Protein AF-A0A0Q5C005-F1 (afdb_monomer_lite)

Radius of gyration: 14.41 Å; chains: 1; bounding box: 34×34×34 Å

Foldseek 3Di:
DQLLVFQKKKWFQLDADDDPPPAAHFKDWAAQPNCSNQVDDSDDDDAFDKDDWAWEDEPPDDTDTWIWHQHPVRTIMTGHDRQVVPVHRYLNRWMWMWGWDQADPVRGTYTYIYTHHDVVVVVQCVPAPHKDWDADPVGMIMITGD

Sequence (146 aa):
MQLAAAKELWVDASSVIGNRKNQPGTQLNTPKGTRVFFGIDAEKVPEKTTFEPIDIRIAGHDYVERTIRFNTNGMDVINLPIPWQYGVDTYKGALLVFTREMPDTAGRRRFTLTVTNASDIDDRIASATNSIELSMKGGRRYGLLF

Structure (mmCIF, N/CA/C/O backbone):
data_AF-A0A0Q5C005-F1
#
_entry.id   AF-A0A0Q5C005-F1
#
loop_
_atom_site.group_PDB
_atom_site.id
_atom_site.type_symbol
_atom_site.label_atom_id
_atom_site.label_alt_id
_atom_site.label_comp_id
_atom_site.label_asym_id
_atom_site.label_entity_id
_atom_site.label_seq_id
_atom_site.pdbx_PDB_ins_c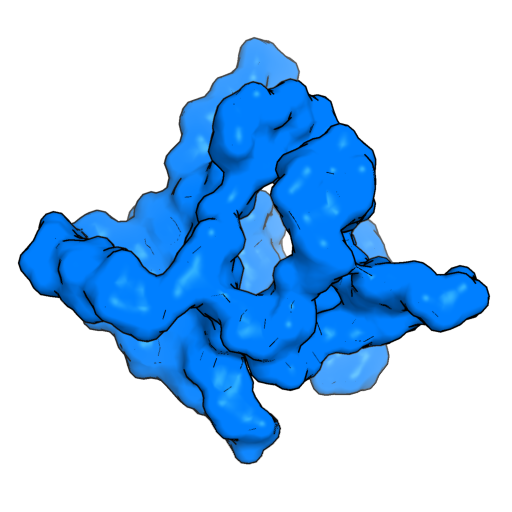ode
_atom_site.Cartn_x
_atom_site.Cartn_y
_atom_site.Cartn_z
_atom_site.occupancy
_atom_site.B_iso_or_equiv
_atom_site.auth_seq_id
_atom_site.auth_comp_id
_atom_site.auth_asym_id
_atom_site.auth_atom_id
_atom_site.pdbx_PDB_model_num
ATOM 1 N N . MET A 1 1 ? -13.542 13.175 1.731 1.00 56.31 1 MET A N 1
ATOM 2 C CA . MET A 1 1 ? -13.567 13.120 3.210 1.00 56.31 1 MET A CA 1
ATOM 3 C C . MET A 1 1 ? -13.741 11.709 3.808 1.00 56.31 1 MET A C 1
ATOM 5 O O . MET A 1 1 ? -13.856 11.617 5.014 1.00 56.31 1 MET A O 1
ATOM 9 N N . GLN A 1 2 ? -13.646 10.604 3.047 1.00 73.38 2 GLN A N 1
ATOM 10 C CA . GLN A 1 2 ? -13.603 9.233 3.614 1.00 73.38 2 GLN A CA 1
ATOM 11 C C . GLN A 1 2 ? -12.181 8.633 3.646 1.00 73.38 2 GLN A C 1
ATOM 13 O O . GLN A 1 2 ? -11.783 8.039 4.637 1.00 73.38 2 GLN A O 1
ATOM 18 N N . LEU A 1 3 ? -11.363 8.874 2.615 1.00 80.19 3 LEU A N 1
ATOM 19 C CA . LEU A 1 3 ? -9.991 8.343 2.502 1.00 80.19 3 LEU A CA 1
ATOM 20 C C . LEU A 1 3 ? -9.058 8.696 3.674 1.00 80.19 3 LEU A C 1
ATOM 22 O O . LEU A 1 3 ? -8.300 7.846 4.127 1.00 80.19 3 LEU A O 1
ATOM 26 N N . ALA A 1 4 ? -9.109 9.936 4.165 1.00 82.62 4 ALA A N 1
ATOM 27 C CA . ALA A 1 4 ? -8.246 10.388 5.260 1.00 82.62 4 ALA A CA 1
ATOM 28 C C . ALA A 1 4 ? -8.609 9.746 6.612 1.00 82.62 4 ALA A C 1
ATOM 30 O O . ALA A 1 4 ? -7.753 9.637 7.483 1.00 82.62 4 ALA A O 1
ATOM 31 N N . ALA A 1 5 ? -9.865 9.316 6.774 1.00 88.56 5 ALA A N 1
ATOM 32 C CA . ALA A 1 5 ? -10.377 8.723 8.007 1.00 88.56 5 ALA A CA 1
ATOM 33 C C . ALA A 1 5 ? -10.283 7.187 8.026 1.00 88.56 5 ALA A C 1
ATOM 35 O O . ALA A 1 5 ? -10.435 6.586 9.085 1.00 88.56 5 ALA A O 1
ATOM 36 N N . ALA A 1 6 ? -10.043 6.550 6.875 1.00 94.06 6 ALA A N 1
ATOM 37 C CA . ALA A 1 6 ? -9.909 5.102 6.793 1.00 94.06 6 ALA A CA 1
ATOM 38 C C . ALA A 1 6 ? -8.661 4.619 7.548 1.00 94.06 6 ALA A C 1
ATOM 40 O O . ALA A 1 6 ? -7.588 5.241 7.476 1.00 94.06 6 ALA A O 1
ATOM 41 N N . LYS A 1 7 ? -8.811 3.489 8.245 1.00 96.06 7 LYS A N 1
ATOM 42 C CA . LYS A 1 7 ? -7.718 2.789 8.931 1.00 96.06 7 LYS A CA 1
ATOM 43 C C . LYS A 1 7 ? -6.921 1.941 7.957 1.00 96.06 7 LYS A C 1
ATOM 45 O O . LYS A 1 7 ? -5.696 1.898 8.047 1.00 96.06 7 LYS A O 1
ATOM 50 N N . GLU A 1 8 ? -7.609 1.319 7.004 1.00 97.94 8 GLU A N 1
ATOM 51 C CA . GLU A 1 8 ? -6.978 0.482 5.992 1.00 97.94 8 GLU A CA 1
ATOM 52 C C . GLU A 1 8 ? -7.432 0.854 4.584 1.00 97.94 8 GLU A C 1
ATOM 54 O O . GLU A 1 8 ? -8.587 1.219 4.347 1.00 97.94 8 GLU A O 1
ATOM 59 N N . LEU A 1 9 ? -6.497 0.735 3.648 1.00 97.81 9 LEU A N 1
ATOM 60 C CA . LEU A 1 9 ? -6.727 0.782 2.213 1.00 97.81 9 LEU A CA 1
ATOM 61 C C . LEU A 1 9 ? -6.275 -0.557 1.641 1.00 97.81 9 LEU A C 1
ATOM 63 O O . LEU A 1 9 ? -5.088 -0.874 1.711 1.00 97.81 9 LEU A O 1
ATOM 67 N N . TRP A 1 10 ? -7.185 -1.305 1.027 1.00 97.56 10 TRP A N 1
ATOM 68 C CA . TRP A 1 10 ? -6.821 -2.497 0.269 1.00 97.56 10 TRP A CA 1
ATOM 69 C C . TRP A 1 10 ? -6.881 -2.226 -1.233 1.00 97.56 10 TRP A C 1
ATOM 71 O O . TRP A 1 10 ? -7.728 -1.467 -1.705 1.00 97.56 10 TRP A O 1
ATOM 81 N N . VAL A 1 11 ? -5.964 -2.815 -1.999 1.00 97.25 11 VAL A N 1
ATOM 82 C CA . VAL A 1 11 ? -5.871 -2.649 -3.455 1.00 97.25 11 VAL A CA 1
ATOM 83 C C . VAL A 1 11 ? -5.549 -3.987 -4.107 1.00 97.25 11 VAL A C 1
ATOM 85 O O . VAL A 1 11 ? -4.605 -4.668 -3.709 1.00 97.25 11 VAL A O 1
ATOM 88 N N . ASP A 1 12 ? -6.289 -4.332 -5.158 1.00 96.00 12 ASP A N 1
ATOM 89 C CA . ASP A 1 12 ? -5.954 -5.449 -6.037 1.00 96.00 12 ASP A CA 1
ATOM 90 C C . ASP A 1 12 ? -4.712 -5.128 -6.880 1.00 96.00 12 ASP A C 1
ATOM 92 O O . ASP A 1 12 ? -4.738 -4.276 -7.775 1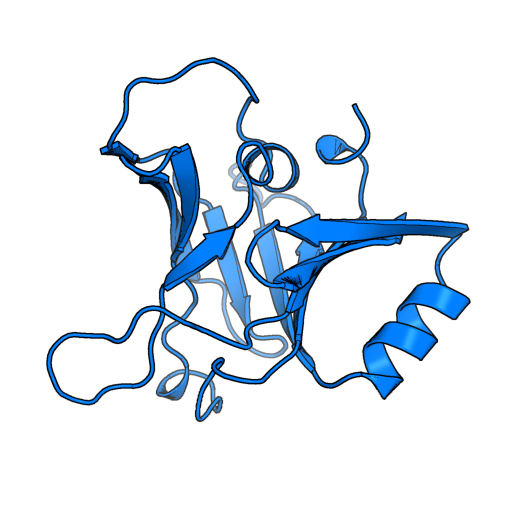.00 96.00 12 ASP A O 1
ATOM 96 N N . ALA A 1 13 ? -3.614 -5.838 -6.627 1.00 94.31 13 ALA A N 1
ATOM 97 C CA . ALA A 1 13 ? -2.354 -5.707 -7.344 1.00 94.31 13 ALA A CA 1
ATOM 98 C C . ALA A 1 13 ? -2.229 -6.678 -8.534 1.00 94.31 13 ALA A C 1
ATOM 100 O O . ALA A 1 13 ? -1.120 -7.041 -8.927 1.00 94.31 13 ALA A O 1
ATOM 101 N N . SER A 1 14 ? -3.338 -7.024 -9.198 1.00 89.56 14 SER A N 1
ATOM 102 C CA . SER A 1 14 ? -3.401 -7.747 -10.487 1.00 89.56 14 SER A CA 1
ATOM 103 C C . SER A 1 14 ? -2.383 -7.273 -11.539 1.00 89.56 14 SER A C 1
ATOM 105 O O . SER A 1 14 ? -1.893 -8.057 -12.356 1.00 89.56 14 SER A O 1
ATOM 107 N N . SER A 1 15 ? -1.980 -6.000 -11.478 1.00 87.50 15 SER A N 1
ATOM 108 C CA . SER A 1 15 ? -0.818 -5.466 -12.193 1.00 87.50 15 SER A CA 1
ATOM 109 C C . SER A 1 15 ? 0.088 -4.611 -11.301 1.00 87.50 15 SER A C 1
ATOM 111 O O . SER A 1 15 ? -0.356 -3.720 -10.581 1.00 87.50 15 SER A O 1
ATOM 113 N N . VAL A 1 16 ? 1.394 -4.817 -11.401 1.00 87.81 16 VAL A N 1
ATOM 114 C CA . VAL A 1 16 ? 2.401 -3.958 -10.767 1.00 87.81 16 VAL A CA 1
ATOM 115 C C . VAL A 1 16 ? 3.403 -3.585 -11.844 1.00 87.81 16 VAL A C 1
ATOM 117 O O . VAL A 1 16 ? 3.770 -4.429 -12.665 1.00 87.81 16 VAL A O 1
ATOM 120 N N . ILE A 1 17 ? 3.800 -2.314 -11.893 1.00 84.94 17 ILE A N 1
ATOM 121 C CA . ILE A 1 17 ? 4.737 -1.843 -12.913 1.00 84.94 17 ILE A CA 1
ATOM 122 C C . ILE A 1 17 ? 6.089 -2.497 -12.637 1.00 84.94 17 ILE A C 1
ATOM 124 O O . ILE A 1 17 ? 6.651 -2.353 -11.547 1.00 84.94 17 ILE A O 1
ATOM 128 N N . GLY A 1 18 ? 6.573 -3.244 -13.629 1.00 75.44 18 GLY A N 1
ATOM 129 C CA . GLY A 1 18 ? 7.830 -3.974 -13.562 1.00 75.44 18 GLY A CA 1
ATOM 130 C C . GLY A 1 18 ? 9.035 -3.048 -13.443 1.00 75.44 18 GLY A C 1
ATOM 131 O O . GLY A 1 18 ? 9.042 -1.927 -13.957 1.00 75.44 18 GLY A O 1
ATOM 132 N N . ASN A 1 19 ? 10.078 -3.548 -12.791 1.00 76.56 19 ASN A N 1
ATOM 133 C CA . ASN A 1 19 ? 11.369 -2.883 -12.758 1.00 76.56 19 ASN A CA 1
ATOM 134 C C . ASN A 1 19 ? 12.159 -3.180 -14.042 1.00 76.56 19 ASN A C 1
ATOM 136 O O . ASN A 1 19 ? 11.993 -4.224 -14.677 1.00 76.56 19 ASN A O 1
ATOM 140 N N . ARG A 1 20 ? 13.055 -2.266 -14.438 1.00 66.94 20 ARG A N 1
ATOM 141 C CA . ARG A 1 20 ? 14.025 -2.546 -15.510 1.00 66.94 20 ARG A CA 1
ATOM 142 C C . ARG A 1 20 ? 14.942 -3.666 -14.991 1.00 66.94 20 ARG A C 1
ATOM 144 O O . ARG A 1 20 ? 15.505 -3.474 -13.919 1.00 66.94 20 ARG A O 1
ATOM 151 N N . LYS A 1 21 ? 15.103 -4.774 -15.741 1.00 74.31 21 LYS A N 1
ATOM 152 C CA . LYS A 1 21 ? 15.923 -5.989 -15.445 1.00 74.31 21 LYS A CA 1
ATOM 153 C C . LYS A 1 21 ? 15.188 -7.244 -14.917 1.00 74.31 21 LYS A C 1
ATOM 155 O O . LYS A 1 21 ? 15.756 -7.968 -14.108 1.00 74.31 21 LYS A O 1
ATOM 160 N N . ASN A 1 22 ? 13.968 -7.552 -15.375 1.00 76.38 22 ASN A N 1
ATOM 161 C CA . ASN A 1 22 ? 13.243 -8.789 -14.996 1.00 76.38 22 ASN A CA 1
ATOM 162 C C . ASN A 1 22 ? 13.004 -8.974 -13.483 1.00 76.38 22 ASN A C 1
ATOM 164 O O . ASN A 1 22 ? 12.676 -10.064 -13.024 1.00 76.38 22 ASN A O 1
ATOM 168 N N . GLN A 1 23 ? 13.146 -7.908 -12.700 1.00 82.00 23 GLN A N 1
ATOM 169 C CA . GLN A 1 23 ? 12.876 -7.938 -11.271 1.00 82.00 23 GLN A CA 1
ATOM 170 C C . GLN A 1 23 ? 11.376 -7.750 -11.008 1.00 82.00 23 GLN A C 1
ATOM 172 O O . GLN A 1 23 ? 10.717 -7.020 -11.765 1.00 82.00 23 GLN A O 1
ATOM 177 N N . PRO A 1 24 ? 10.839 -8.343 -9.923 1.00 85.12 24 PRO A N 1
ATOM 178 C CA . PRO A 1 24 ? 9.484 -8.073 -9.462 1.00 85.12 24 PRO A CA 1
ATOM 179 C C . PRO A 1 24 ? 9.192 -6.571 -9.416 1.00 85.12 24 PRO A C 1
ATOM 181 O O . PRO A 1 24 ? 10.038 -5.766 -9.015 1.00 85.12 24 PRO A O 1
ATOM 184 N N . GLY A 1 25 ? 8.003 -6.190 -9.879 1.00 88.94 25 GLY A N 1
ATOM 185 C CA . GLY A 1 25 ? 7.584 -4.794 -9.924 1.00 88.94 25 GLY A CA 1
ATOM 186 C C . GLY A 1 25 ? 7.396 -4.201 -8.531 1.00 88.94 25 GLY A C 1
ATOM 187 O O . GLY A 1 25 ? 6.994 -4.897 -7.602 1.00 88.94 25 GLY A O 1
ATOM 188 N N . THR A 1 26 ? 7.650 -2.900 -8.398 1.00 93.56 26 THR A N 1
ATOM 189 C CA . THR A 1 26 ? 7.540 -2.170 -7.122 1.00 93.56 26 THR A CA 1
ATOM 190 C C . THR A 1 26 ? 6.652 -0.938 -7.213 1.00 93.56 26 THR A C 1
ATOM 192 O O . THR A 1 26 ? 6.563 -0.203 -6.241 1.00 93.56 26 THR A O 1
ATOM 195 N N . GLN A 1 27 ? 5.989 -0.667 -8.341 1.00 94.62 27 GLN A N 1
ATOM 196 C CA . GLN A 1 27 ? 5.117 0.509 -8.444 1.00 94.62 27 GLN A CA 1
ATOM 197 C C . GLN A 1 27 ? 3.663 0.107 -8.647 1.00 94.62 27 GLN A C 1
ATOM 199 O O . GLN A 1 27 ? 3.317 -0.578 -9.616 1.00 94.62 27 GLN A O 1
ATOM 204 N N . LEU A 1 28 ? 2.810 0.570 -7.738 1.00 95.62 28 LEU A N 1
ATOM 205 C CA . LEU A 1 28 ? 1.378 0.326 -7.752 1.00 95.62 28 LEU A CA 1
ATOM 206 C C . LEU A 1 28 ? 0.643 1.579 -8.220 1.00 95.62 28 LEU A C 1
ATOM 208 O O . LEU A 1 28 ? 0.632 2.603 -7.543 1.00 95.62 28 LEU A O 1
ATOM 212 N N . ASN A 1 29 ? 0.002 1.468 -9.378 1.00 94.12 29 ASN A N 1
ATOM 213 C CA . ASN A 1 29 ? -0.921 2.474 -9.885 1.00 94.12 29 ASN A CA 1
ATOM 214 C C . ASN A 1 29 ? -2.232 2.436 -9.085 1.00 94.12 29 ASN A C 1
ATOM 216 O O . ASN A 1 29 ? -2.898 1.402 -9.040 1.00 94.12 29 ASN A O 1
ATOM 220 N N . THR A 1 30 ? -2.640 3.558 -8.513 1.00 93.62 30 THR A N 1
ATOM 221 C CA . THR A 1 30 ? -3.904 3.721 -7.794 1.00 93.62 30 THR A CA 1
ATOM 222 C C . THR A 1 30 ? -4.730 4.871 -8.385 1.00 93.62 30 THR A C 1
ATOM 224 O O . THR A 1 30 ? -4.200 5.737 -9.091 1.00 93.62 30 THR A O 1
ATOM 227 N N . PRO A 1 31 ? -6.059 4.866 -8.188 1.00 91.19 31 PRO A N 1
ATOM 228 C CA . PRO A 1 31 ? -6.914 5.961 -8.628 1.00 91.19 31 PRO A CA 1
ATOM 229 C C . PRO A 1 31 ? -6.423 7.325 -8.138 1.00 91.19 31 PRO A C 1
ATOM 231 O O . PRO A 1 31 ? -5.819 7.452 -7.073 1.00 91.19 31 PRO A O 1
ATOM 234 N N . LYS A 1 32 ? -6.747 8.372 -8.899 1.00 90.00 32 LYS A N 1
ATOM 235 C CA . LYS A 1 32 ? -6.512 9.750 -8.467 1.00 90.00 32 LYS A CA 1
ATOM 236 C C . LYS A 1 32 ? -7.134 9.997 -7.093 1.00 90.00 32 LYS A C 1
ATOM 238 O O . LYS A 1 32 ? -8.326 9.763 -6.906 1.00 90.00 32 LYS A O 1
ATOM 243 N N . GLY A 1 33 ? -6.354 10.561 -6.180 1.00 89.44 33 GLY A N 1
ATOM 244 C CA . GLY A 1 33 ? -6.821 10.951 -4.855 1.00 89.44 33 GLY A CA 1
ATOM 245 C C . GLY A 1 33 ? -6.593 9.879 -3.795 1.00 89.44 33 GLY A C 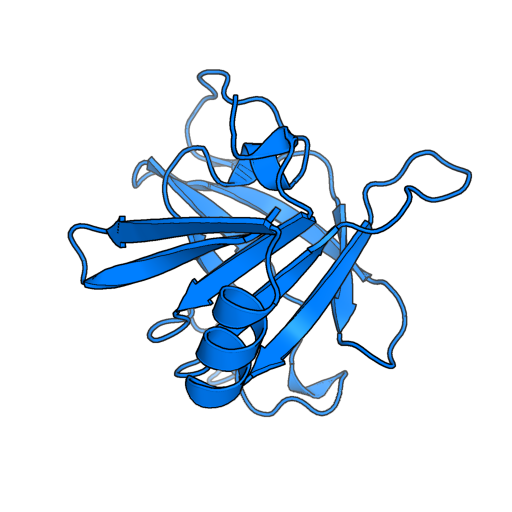1
ATOM 246 O O . GLY A 1 33 ? -6.725 10.192 -2.616 1.00 89.44 33 GLY A O 1
ATOM 247 N N . THR A 1 34 ? -6.168 8.663 -4.159 1.00 92.38 34 THR A N 1
ATOM 248 C CA . THR A 1 34 ? -5.752 7.647 -3.180 1.00 92.38 34 THR A CA 1
ATOM 249 C C . THR A 1 34 ? -4.628 8.164 -2.274 1.00 92.38 34 THR A C 1
ATOM 251 O O . THR A 1 34 ? -4.569 7.783 -1.107 1.00 92.38 34 THR A O 1
ATOM 254 N N . ARG A 1 35 ? -3.808 9.118 -2.741 1.00 93.88 35 ARG A N 1
ATOM 255 C CA . ARG A 1 35 ? -2.814 9.843 -1.923 1.00 93.88 35 ARG A CA 1
ATOM 256 C C . ARG A 1 35 ? -3.366 10.477 -0.632 1.00 93.88 35 ARG A C 1
ATOM 258 O O . ARG A 1 35 ? -2.625 10.593 0.338 1.00 93.88 35 ARG A O 1
ATOM 265 N N . VAL A 1 36 ? -4.666 10.785 -0.570 1.00 95.06 36 VAL A N 1
ATOM 266 C CA . VAL A 1 36 ? -5.336 11.298 0.642 1.00 95.06 36 VAL A CA 1
ATOM 267 C C . VAL A 1 36 ? -5.310 10.288 1.780 1.00 95.06 36 VAL A C 1
ATOM 269 O O . VAL A 1 36 ? -5.161 10.673 2.938 1.00 95.06 36 VAL A O 1
ATOM 272 N N . PHE A 1 37 ? -5.386 8.990 1.475 1.00 95.94 37 PHE A N 1
ATOM 273 C CA . PHE A 1 37 ? -5.162 7.964 2.490 1.00 95.94 37 PHE A CA 1
ATOM 274 C C . PHE A 1 37 ? -3.759 8.109 3.096 1.00 95.94 37 PHE A C 1
ATOM 276 O O . PHE A 1 37 ? -3.583 8.025 4.302 1.00 95.94 37 PHE A O 1
ATOM 283 N N . PHE A 1 38 ? -2.759 8.476 2.308 1.00 95.50 38 PHE A N 1
ATOM 284 C CA . PHE A 1 38 ? -1.394 8.672 2.791 1.00 95.50 38 PHE A CA 1
ATOM 285 C C . PHE A 1 38 ? -1.144 10.058 3.417 1.00 95.50 38 PHE A C 1
ATOM 287 O O . PHE A 1 38 ? 0.001 10.459 3.623 1.00 95.50 38 PHE A O 1
ATOM 294 N N . GLY A 1 39 ? -2.213 10.799 3.731 1.00 92.88 39 GLY A N 1
ATOM 295 C CA . GLY A 1 39 ? -2.146 12.133 4.332 1.00 92.88 39 GLY A CA 1
ATOM 296 C C . GLY A 1 39 ? -1.636 13.215 3.379 1.00 92.88 39 GLY A C 1
ATOM 297 O O . GLY A 1 39 ? -1.174 14.250 3.840 1.00 92.88 39 GLY A O 1
ATOM 298 N N . ILE A 1 40 ? -1.658 12.961 2.068 1.00 92.88 40 ILE A N 1
ATOM 299 C CA . ILE A 1 40 ? -1.291 13.933 1.033 1.00 92.88 40 ILE A CA 1
ATOM 300 C C . ILE A 1 40 ? -2.574 14.550 0.479 1.00 92.88 40 ILE A C 1
ATOM 302 O O . ILE A 1 40 ? -3.491 13.822 0.095 1.00 92.88 40 ILE A O 1
ATOM 306 N N . ASP A 1 41 ? -2.628 15.873 0.376 1.00 89.00 41 ASP A N 1
ATOM 307 C CA . ASP A 1 41 ? -3.849 16.560 -0.031 1.00 89.00 41 ASP A CA 1
ATOM 308 C C . ASP A 1 41 ? -4.343 16.190 -1.441 1.00 89.00 41 ASP A C 1
ATOM 310 O O . ASP A 1 41 ? -3.600 15.871 -2.379 1.00 89.00 41 ASP A O 1
ATOM 314 N N . ALA A 1 42 ? -5.668 16.253 -1.598 1.00 85.44 42 ALA A N 1
ATOM 315 C CA . ALA A 1 42 ? -6.359 16.007 -2.865 1.00 85.44 42 ALA A CA 1
ATOM 316 C C . ALA A 1 42 ? -6.205 17.153 -3.875 1.00 85.44 42 ALA A C 1
ATOM 318 O O . ALA A 1 42 ? -6.787 17.081 -4.963 1.00 85.44 42 ALA A O 1
ATOM 319 N N . GLU A 1 43 ? -5.445 18.194 -3.537 1.00 86.44 43 GLU A N 1
ATOM 320 C CA . GLU A 1 43 ? -5.268 19.367 -4.377 1.00 86.44 43 GLU A CA 1
ATOM 321 C C . GLU A 1 43 ? -4.814 19.005 -5.794 1.00 86.44 43 GLU A C 1
ATOM 323 O O . GLU A 1 43 ? -4.200 17.961 -6.078 1.00 86.44 43 GLU A O 1
ATOM 328 N N . LYS A 1 44 ? -5.184 19.885 -6.726 1.00 84.19 44 LYS A N 1
ATOM 329 C CA . LYS A 1 44 ? -4.782 19.755 -8.117 1.00 84.19 44 LYS A CA 1
ATOM 330 C C . LYS A 1 44 ? -3.304 20.117 -8.215 1.00 84.19 44 LYS A C 1
ATOM 332 O O . LYS A 1 44 ? -2.947 21.287 -8.232 1.00 84.19 44 LYS A O 1
ATOM 337 N N . VAL A 1 45 ? -2.472 19.094 -8.331 1.00 87.94 45 VAL A N 1
ATOM 338 C CA . VAL A 1 45 ? -1.039 19.242 -8.580 1.00 87.94 45 VAL A CA 1
ATOM 339 C C . VAL A 1 45 ? -0.710 19.086 -10.067 1.00 87.94 45 VAL A C 1
ATOM 341 O O . VAL A 1 45 ? -1.489 18.455 -10.798 1.00 87.94 45 VAL A O 1
ATOM 344 N N . PRO A 1 46 ? 0.424 19.639 -10.533 1.00 91.31 46 PRO A N 1
ATOM 345 C CA . PRO A 1 46 ? 0.974 19.316 -11.844 1.00 91.31 46 PRO A CA 1
ATOM 346 C C . PRO A 1 46 ? 1.183 17.807 -12.032 1.00 91.31 46 PRO A C 1
ATOM 348 O O . PRO A 1 46 ? 1.352 17.045 -11.081 1.00 91.31 46 PRO A O 1
ATOM 351 N N . GLU A 1 47 ? 1.187 17.352 -13.281 1.00 90.81 47 GLU A N 1
ATOM 352 C CA . GLU A 1 47 ? 1.613 15.987 -13.588 1.00 90.81 47 GLU A CA 1
ATOM 353 C C . GLU A 1 47 ? 3.103 15.794 -13.274 1.00 90.81 47 GLU A C 1
ATOM 355 O O . GLU A 1 47 ? 3.893 16.734 -13.351 1.00 90.81 47 GLU A O 1
ATOM 360 N N . LYS A 1 48 ? 3.499 14.551 -12.971 1.00 91.56 48 LYS A N 1
ATOM 361 C CA . LYS A 1 48 ? 4.867 14.166 -12.572 1.00 91.56 48 LYS A CA 1
ATOM 362 C C . LYS A 1 48 ? 5.324 14.772 -11.239 1.00 91.56 48 LYS A C 1
ATOM 364 O O . LYS A 1 48 ? 6.521 14.797 -10.962 1.00 91.56 48 LYS A O 1
ATOM 369 N N . THR A 1 49 ? 4.396 15.211 -10.393 1.00 94.50 49 THR A N 1
ATOM 370 C CA . THR A 1 49 ? 4.708 15.639 -9.027 1.00 94.50 49 THR A CA 1
ATOM 371 C C . THR A 1 49 ? 5.012 14.431 -8.146 1.00 94.50 49 THR A C 1
ATOM 373 O O . THR A 1 49 ? 4.182 13.535 -8.013 1.00 94.50 49 THR A O 1
ATOM 376 N N . THR A 1 50 ? 6.185 14.423 -7.516 1.00 96.12 50 THR A N 1
ATOM 377 C CA . THR A 1 50 ? 6.521 13.508 -6.414 1.00 96.12 50 THR A CA 1
ATOM 378 C C . THR A 1 50 ? 6.251 14.228 -5.099 1.00 96.12 50 THR A C 1
ATOM 380 O O . THR A 1 50 ? 6.661 15.375 -4.941 1.00 96.12 50 THR A O 1
ATOM 383 N N . PHE A 1 51 ? 5.541 13.574 -4.186 1.00 94.25 51 PHE A N 1
ATOM 384 C CA . PHE A 1 51 ? 5.196 14.134 -2.882 1.00 94.25 51 PHE A CA 1
ATOM 385 C C . PHE A 1 51 ? 6.271 13.833 -1.837 1.00 94.25 51 PHE A C 1
ATOM 387 O O . PHE A 1 51 ? 7.181 13.037 -2.086 1.00 94.25 51 PHE A O 1
ATOM 394 N N . GLU A 1 52 ? 6.130 14.448 -0.661 1.00 91.81 52 GLU A N 1
ATOM 395 C CA . GLU A 1 52 ? 6.941 14.100 0.503 1.00 91.81 52 GLU A CA 1
ATOM 396 C C . GLU A 1 52 ? 6.911 12.586 0.764 1.00 91.81 52 GLU A C 1
ATOM 398 O O . GLU A 1 52 ? 5.867 11.943 0.566 1.00 91.81 52 GLU A O 1
ATOM 403 N N . PRO A 1 53 ? 8.042 12.003 1.189 1.00 95.31 53 PRO A N 1
ATOM 404 C CA . PRO A 1 53 ? 8.097 10.583 1.458 1.00 95.31 53 PRO A CA 1
ATOM 405 C C . PRO A 1 53 ? 7.189 10.153 2.613 1.00 95.31 53 PRO A C 1
ATOM 407 O O . PRO A 1 53 ? 6.871 10.914 3.527 1.00 95.31 53 PRO A O 1
ATOM 410 N N . ILE A 1 54 ? 6.806 8.885 2.568 1.00 95.88 54 ILE A N 1
ATOM 411 C CA . ILE A 1 54 ? 6.111 8.169 3.632 1.00 95.88 54 ILE A CA 1
ATOM 412 C C . ILE A 1 54 ? 6.934 6.949 4.033 1.00 95.88 54 ILE A C 1
ATOM 414 O O . ILE A 1 54 ? 7.708 6.420 3.236 1.00 95.88 54 ILE A O 1
ATOM 418 N N . ASP A 1 55 ? 6.718 6.458 5.242 1.00 97.56 55 ASP A N 1
ATOM 419 C CA . ASP A 1 55 ? 7.357 5.241 5.721 1.00 97.56 55 ASP A CA 1
ATOM 420 C C . ASP A 1 55 ? 6.417 4.053 5.505 1.00 97.56 55 ASP A C 1
ATOM 422 O O . ASP A 1 55 ? 5.291 4.027 6.010 1.00 97.56 55 ASP A O 1
ATOM 426 N N . ILE A 1 56 ? 6.886 3.042 4.773 1.00 98.06 56 ILE A N 1
ATOM 427 C CA . ILE A 1 56 ? 6.165 1.781 4.577 1.00 98.06 56 ILE A CA 1
ATOM 428 C C . ILE A 1 56 ? 7.040 0.643 5.089 1.00 98.06 56 ILE A C 1
ATOM 430 O O . ILE A 1 56 ? 8.202 0.538 4.705 1.00 98.06 56 ILE A O 1
ATOM 434 N N . ARG A 1 57 ? 6.479 -0.246 5.907 1.00 97.31 57 ARG A N 1
ATOM 435 C CA . ARG A 1 57 ? 7.092 -1.544 6.225 1.00 97.31 57 ARG A CA 1
ATOM 436 C C . ARG A 1 57 ? 6.272 -2.677 5.636 1.00 97.31 57 ARG A C 1
ATOM 438 O O . ARG A 1 57 ? 5.057 -2.549 5.532 1.00 97.31 57 ARG A O 1
ATOM 445 N N . ILE A 1 58 ? 6.906 -3.798 5.315 1.00 96.75 58 ILE A N 1
ATOM 446 C CA . ILE A 1 58 ? 6.175 -5.070 5.241 1.00 96.75 58 ILE A CA 1
ATOM 447 C C . ILE A 1 58 ? 5.972 -5.559 6.678 1.00 96.75 58 ILE A C 1
ATOM 449 O O . ILE A 1 58 ? 6.859 -5.377 7.512 1.00 96.75 58 ILE A O 1
ATOM 453 N N . ALA A 1 59 ? 4.801 -6.119 6.991 1.00 90.44 59 ALA A N 1
ATOM 454 C CA . ALA A 1 59 ? 4.525 -6.665 8.320 1.00 90.44 59 ALA A CA 1
ATOM 455 C C . ALA A 1 59 ? 5.670 -7.590 8.787 1.00 90.44 59 ALA A C 1
ATOM 457 O O . ALA A 1 59 ? 6.082 -8.485 8.057 1.00 90.44 59 ALA A O 1
ATOM 458 N N . GLY A 1 60 ? 6.206 -7.341 9.987 1.00 89.19 60 GLY A N 1
ATOM 459 C CA . GLY A 1 60 ? 7.362 -8.071 10.529 1.00 89.19 60 GLY A CA 1
ATOM 460 C C . GLY A 1 60 ? 8.745 -7.501 10.173 1.00 89.19 60 GLY A C 1
ATOM 461 O O . GLY A 1 60 ? 9.742 -8.037 10.645 1.00 89.19 60 GLY A O 1
ATOM 462 N N . HIS A 1 61 ? 8.823 -6.413 9.401 1.00 95.62 61 HIS A N 1
ATOM 463 C CA . HIS A 1 61 ? 10.081 -5.775 8.994 1.00 95.62 61 HIS A CA 1
ATOM 464 C C . HIS A 1 61 ? 10.172 -4.299 9.411 1.00 95.62 61 HIS A C 1
ATOM 466 O O . HIS A 1 61 ? 9.191 -3.686 9.847 1.00 95.62 61 HIS A O 1
ATOM 472 N N . ASP A 1 62 ? 11.364 -3.725 9.243 1.00 96.00 62 ASP A N 1
ATOM 473 C CA . ASP A 1 62 ? 11.624 -2.306 9.475 1.00 96.00 62 ASP A CA 1
ATOM 474 C C . ASP A 1 62 ? 10.930 -1.407 8.444 1.00 96.00 62 ASP A C 1
ATOM 476 O O . ASP A 1 62 ? 10.665 -1.792 7.300 1.00 96.00 62 ASP A O 1
ATOM 480 N N . TYR A 1 63 ? 10.657 -0.169 8.859 1.00 96.75 63 TYR A N 1
ATOM 481 C CA . TYR A 1 63 ? 10.155 0.869 7.967 1.00 96.75 63 TYR A CA 1
ATOM 482 C C . TYR A 1 63 ? 11.211 1.281 6.953 1.00 96.75 63 TYR A C 1
ATOM 484 O O . TYR A 1 63 ? 12.379 1.479 7.288 1.00 96.75 63 TYR A O 1
ATOM 492 N N . VAL A 1 64 ? 10.763 1.492 5.720 1.00 96.81 64 VAL A N 1
ATOM 493 C CA . VAL A 1 64 ? 11.568 2.108 4.678 1.00 96.81 64 VAL A CA 1
ATOM 494 C C . VAL A 1 64 ? 10.843 3.259 4.019 1.00 96.81 64 VAL A C 1
ATOM 496 O O . VAL A 1 64 ? 9.644 3.201 3.741 1.00 96.81 64 VAL A O 1
ATOM 499 N N . GLU A 1 65 ? 11.618 4.293 3.721 1.00 96.88 65 GLU A N 1
ATOM 500 C CA . GLU A 1 65 ? 11.121 5.479 3.051 1.00 96.88 65 GLU A CA 1
ATOM 501 C C . GLU A 1 65 ? 10.682 5.138 1.623 1.00 96.88 65 GLU A C 1
ATOM 503 O O . GLU A 1 65 ? 11.418 4.525 0.840 1.00 96.88 65 GLU A O 1
ATOM 508 N N . ARG A 1 66 ? 9.465 5.530 1.268 1.00 97.00 66 ARG A N 1
ATOM 509 C CA . ARG A 1 66 ? 8.879 5.349 -0.053 1.00 97.00 66 ARG A CA 1
ATOM 510 C C . ARG A 1 66 ? 8.141 6.601 -0.484 1.00 97.00 66 ARG A C 1
ATOM 512 O O . ARG A 1 66 ? 7.709 7.412 0.322 1.00 97.00 66 ARG A O 1
ATOM 519 N N . THR A 1 67 ? 7.997 6.759 -1.791 1.00 96.44 67 THR A N 1
ATOM 520 C CA . THR A 1 67 ? 7.376 7.949 -2.371 1.00 96.44 67 THR A CA 1
ATOM 521 C C . THR A 1 67 ? 6.068 7.614 -3.059 1.00 96.44 67 THR A C 1
ATOM 523 O O . THR A 1 67 ? 5.884 6.531 -3.625 1.00 96.44 67 THR A O 1
ATOM 526 N N . ILE A 1 68 ? 5.173 8.595 -3.042 1.00 96.50 68 ILE A N 1
ATOM 527 C CA . ILE A 1 68 ? 3.978 8.626 -3.874 1.00 96.50 68 ILE A CA 1
ATOM 528 C C . ILE A 1 68 ? 4.184 9.723 -4.909 1.00 96.50 68 ILE A C 1
ATOM 530 O O . ILE A 1 68 ? 4.734 10.783 -4.604 1.00 96.50 68 ILE A O 1
ATOM 534 N N . ARG A 1 69 ? 3.752 9.480 -6.144 1.00 95.69 69 ARG A N 1
ATOM 535 C CA . ARG A 1 69 ? 3.779 10.491 -7.203 1.00 95.69 69 ARG A CA 1
ATOM 536 C C . ARG A 1 69 ? 2.469 10.539 -7.968 1.00 95.69 69 ARG A C 1
ATOM 538 O O . ARG A 1 69 ? 1.834 9.509 -8.167 1.00 95.69 69 ARG A O 1
ATOM 545 N N . PHE A 1 70 ? 2.110 11.718 -8.452 1.00 95.69 70 PHE A N 1
ATOM 546 C CA . PHE A 1 70 ? 1.028 11.902 -9.406 1.00 95.69 70 PHE A CA 1
ATOM 547 C C . PHE A 1 70 ? 1.581 11.798 -10.830 1.00 95.69 70 PHE A C 1
ATOM 549 O O . PHE A 1 70 ? 2.459 12.563 -11.230 1.00 95.69 70 PHE A O 1
ATOM 556 N N . ASN A 1 71 ? 1.115 10.818 -11.598 1.00 92.56 71 ASN A N 1
ATOM 557 C CA . ASN A 1 71 ? 1.653 10.506 -12.920 1.00 92.56 71 ASN A CA 1
ATOM 558 C C . ASN A 1 71 ? 0.853 11.177 -14.052 1.00 92.56 71 ASN A C 1
ATOM 560 O O . ASN A 1 71 ? -0.268 11.640 -13.853 1.00 92.56 71 ASN A O 1
ATOM 564 N N . THR A 1 72 ? 1.414 11.203 -15.264 1.00 90.75 72 THR A N 1
ATOM 565 C CA . THR A 1 72 ? 0.810 11.863 -16.441 1.00 90.75 72 THR A CA 1
ATOM 566 C C . THR A 1 72 ? -0.505 11.239 -16.903 1.00 90.75 72 THR A C 1
ATOM 568 O O . THR A 1 72 ? -1.295 11.865 -17.591 1.00 90.75 72 THR A O 1
ATOM 571 N N . ASN A 1 73 ? -0.776 9.990 -16.522 1.00 88.00 73 ASN A N 1
ATOM 572 C CA . ASN A 1 73 ? -2.050 9.325 -16.796 1.00 88.00 73 ASN A CA 1
ATOM 573 C C . ASN A 1 73 ? -3.141 9.670 -15.763 1.00 88.00 73 ASN A C 1
ATOM 575 O O . ASN A 1 73 ? -4.173 9.002 -15.713 1.00 88.00 73 ASN A O 1
ATOM 579 N N . GLY A 1 74 ? -2.902 10.669 -14.909 1.00 89.19 74 GLY A N 1
ATOM 580 C CA . GLY A 1 74 ? -3.839 11.106 -13.883 1.00 89.19 74 GLY A CA 1
ATOM 581 C C . GLY A 1 74 ? -3.987 10.136 -12.712 1.00 89.19 74 GLY A C 1
ATOM 582 O O . GLY A 1 74 ? -4.944 10.267 -11.955 1.00 89.19 74 GLY A O 1
ATOM 583 N N . MET A 1 75 ? -3.079 9.170 -12.556 1.00 92.62 75 MET A N 1
ATOM 584 C CA . MET A 1 75 ? -3.082 8.205 -11.454 1.00 92.62 75 MET A CA 1
ATOM 585 C C . MET A 1 75 ? -2.081 8.580 -10.365 1.00 92.62 75 MET A C 1
ATOM 587 O O . MET A 1 75 ? -1.033 9.166 -10.647 1.00 92.62 75 MET A O 1
ATOM 591 N N . ASP A 1 76 ? -2.385 8.185 -9.131 1.00 95.19 76 ASP A N 1
ATOM 592 C CA . ASP A 1 76 ? -1.383 8.138 -8.072 1.00 95.19 76 ASP A CA 1
ATOM 593 C C . ASP A 1 76 ? -0.543 6.867 -8.245 1.00 95.19 76 ASP A C 1
ATOM 595 O O . ASP A 1 76 ? -1.037 5.820 -8.663 1.00 95.19 76 ASP A O 1
ATOM 599 N N . VAL A 1 77 ? 0.754 6.955 -7.971 1.00 95.94 77 VAL A N 1
ATOM 600 C CA . VAL A 1 77 ? 1.671 5.819 -8.058 1.00 95.94 77 VAL A CA 1
ATOM 601 C C . VAL A 1 77 ? 2.421 5.698 -6.752 1.00 95.94 77 VAL A C 1
ATOM 603 O O . VAL A 1 77 ? 3.173 6.598 -6.383 1.00 95.94 77 VAL A O 1
ATOM 606 N N . ILE A 1 78 ? 2.221 4.571 -6.080 1.00 97.06 78 ILE A N 1
ATOM 607 C CA . ILE A 1 78 ? 2.862 4.239 -4.812 1.00 97.06 78 ILE A CA 1
ATOM 608 C C . ILE A 1 78 ? 4.087 3.385 -5.122 1.00 97.06 78 ILE A C 1
ATOM 610 O O . ILE A 1 78 ? 3.964 2.328 -5.747 1.00 97.06 78 ILE A O 1
ATOM 614 N N . ASN A 1 79 ? 5.268 3.826 -4.694 1.00 96.44 79 ASN A N 1
ATOM 615 C CA . ASN A 1 79 ? 6.452 2.975 -4.699 1.00 96.44 79 ASN A CA 1
ATOM 616 C C . ASN A 1 79 ? 6.413 2.061 -3.466 1.00 96.44 79 ASN A C 1
ATOM 618 O O . ASN A 1 79 ? 6.366 2.527 -2.336 1.00 96.44 79 ASN A O 1
ATOM 622 N N . LEU A 1 80 ? 6.418 0.754 -3.684 1.00 96.94 80 LEU A N 1
ATOM 623 C CA . LEU A 1 80 ? 6.364 -0.273 -2.651 1.00 96.94 80 LEU A CA 1
ATOM 624 C C . LEU A 1 80 ? 7.775 -0.607 -2.135 1.00 96.94 80 LEU A C 1
ATOM 626 O O . LEU A 1 80 ? 8.773 -0.339 -2.822 1.00 96.94 80 LEU A O 1
ATOM 630 N N . PRO A 1 81 ? 7.897 -1.208 -0.937 1.00 96.44 81 PRO A N 1
ATOM 631 C CA . PRO A 1 81 ? 9.114 -1.895 -0.515 1.00 96.44 81 PRO A CA 1
ATOM 632 C C . PRO A 1 81 ? 9.644 -2.850 -1.598 1.00 96.44 81 PRO A C 1
ATOM 634 O O . PRO A 1 81 ? 8.903 -3.300 -2.465 1.00 96.44 81 PRO A O 1
ATOM 637 N N . ILE A 1 82 ? 10.952 -3.112 -1.616 1.00 93.44 82 ILE A N 1
ATOM 638 C CA . ILE A 1 82 ? 11.525 -4.028 -2.612 1.00 93.44 82 ILE A CA 1
ATOM 639 C C . ILE A 1 82 ? 11.222 -5.455 -2.140 1.00 93.44 82 ILE A C 1
ATOM 641 O O . ILE A 1 82 ? 11.754 -5.844 -1.106 1.00 93.44 82 ILE A O 1
ATOM 645 N N . PRO A 1 83 ? 10.401 -6.242 -2.851 1.00 91.50 83 PRO A N 1
ATOM 646 C CA . PRO A 1 83 ? 9.745 -7.407 -2.260 1.00 91.50 83 PRO A CA 1
ATOM 647 C C . PRO A 1 83 ? 10.747 -8.464 -1.758 1.00 91.50 83 PRO A C 1
ATOM 649 O O . PRO A 1 83 ? 10.667 -8.879 -0.601 1.00 91.50 83 PRO A O 1
ATOM 652 N N . TRP A 1 84 ? 11.777 -8.795 -2.547 1.00 89.31 84 TRP A N 1
ATOM 653 C CA . TRP A 1 84 ? 12.772 -9.820 -2.188 1.00 89.31 84 TRP A CA 1
ATOM 654 C C . TRP A 1 84 ? 13.695 -9.436 -1.021 1.00 89.31 84 TRP A C 1
ATOM 656 O O . TRP A 1 84 ? 14.389 -10.294 -0.487 1.00 89.31 84 TRP A O 1
ATOM 666 N N . GLN A 1 85 ? 13.727 -8.165 -0.607 1.00 92.12 85 GLN A N 1
ATOM 667 C CA . GLN A 1 85 ? 14.458 -7.748 0.599 1.00 92.12 85 GLN A CA 1
ATOM 668 C C . GLN A 1 85 ? 13.692 -8.075 1.890 1.00 92.12 85 GLN A C 1
ATOM 670 O O 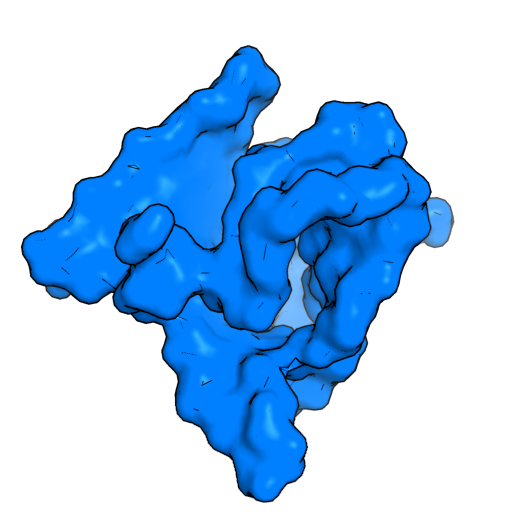. GLN A 1 85 ? 14.261 -7.993 2.973 1.00 92.12 85 GLN A O 1
ATOM 675 N N . TYR A 1 86 ? 12.417 -8.453 1.771 1.00 92.38 86 TYR A N 1
ATOM 676 C CA . TYR A 1 86 ? 11.485 -8.632 2.885 1.00 92.38 86 TYR A CA 1
ATOM 677 C C . TYR A 1 86 ? 10.676 -9.932 2.749 1.00 92.38 86 TYR A C 1
ATOM 679 O O . TYR A 1 86 ? 9.521 -9.992 3.154 1.00 92.38 86 TYR A O 1
ATOM 687 N N . GLY A 1 87 ? 11.245 -10.958 2.107 1.00 89.88 87 GLY A N 1
ATOM 688 C CA . GLY A 1 87 ? 10.611 -12.279 1.999 1.00 89.88 87 GLY A CA 1
ATOM 689 C C . GLY A 1 87 ? 9.340 -12.335 1.141 1.00 89.88 87 GLY A C 1
ATOM 690 O O . GLY A 1 87 ? 8.576 -13.286 1.263 1.00 89.88 87 GLY A O 1
ATOM 691 N N . VAL A 1 88 ? 9.100 -11.339 0.282 1.00 92.19 88 VAL A N 1
ATOM 692 C CA . VAL A 1 88 ? 7.989 -11.342 -0.679 1.00 92.19 88 VAL A CA 1
ATOM 693 C C . VAL A 1 88 ? 8.534 -11.661 -2.070 1.00 92.19 88 VAL A C 1
ATOM 695 O O . VAL A 1 88 ? 9.461 -11.004 -2.540 1.00 92.19 88 VAL A O 1
ATOM 698 N N . ASP A 1 89 ? 7.935 -12.626 -2.766 1.00 90.81 89 ASP A N 1
ATOM 699 C CA . ASP A 1 89 ? 8.358 -12.978 -4.130 1.00 90.81 89 ASP A CA 1
ATOM 700 C C . ASP A 1 89 ? 7.914 -11.922 -5.149 1.00 90.81 89 ASP A C 1
ATOM 702 O O . ASP A 1 89 ? 8.686 -11.440 -5.980 1.00 90.81 89 ASP A O 1
ATOM 706 N N . THR A 1 90 ? 6.638 -11.541 -5.091 1.00 92.75 90 THR A N 1
ATOM 707 C CA . THR A 1 90 ? 6.036 -10.543 -5.974 1.00 92.75 90 THR A CA 1
ATOM 708 C C . THR A 1 90 ? 4.770 -9.973 -5.354 1.00 92.75 90 THR A C 1
ATOM 710 O O . THR A 1 90 ? 4.049 -10.654 -4.633 1.00 92.75 90 THR A O 1
ATOM 713 N N . TYR A 1 91 ? 4.464 -8.722 -5.684 1.00 95.31 91 TYR A N 1
ATOM 714 C CA . TYR A 1 91 ? 3.162 -8.125 -5.386 1.00 95.31 91 TYR A CA 1
ATOM 715 C C . TYR A 1 91 ? 2.130 -8.380 -6.488 1.00 95.31 91 TYR A C 1
ATOM 717 O O . TYR A 1 91 ? 0.936 -8.186 -6.278 1.00 95.31 91 TYR A O 1
ATOM 725 N N . LYS A 1 92 ? 2.574 -8.761 -7.693 1.00 94.25 92 LYS A N 1
ATOM 726 C CA . LYS A 1 92 ? 1.680 -8.940 -8.839 1.00 94.25 92 LYS A CA 1
ATOM 727 C C . LYS A 1 92 ? 0.728 -10.108 -8.581 1.00 94.25 92 LYS A C 1
ATOM 729 O O . LYS A 1 92 ? 1.184 -11.226 -8.381 1.00 94.25 92 LYS A O 1
ATOM 734 N N . GLY A 1 93 ? -0.573 -9.845 -8.678 1.00 92.69 93 GLY A N 1
ATOM 735 C CA . GLY A 1 93 ? -1.634 -10.829 -8.450 1.00 92.69 93 GLY A CA 1
ATOM 736 C C . GLY A 1 93 ? -2.052 -10.984 -6.986 1.00 92.69 93 GLY A C 1
ATOM 737 O O . GLY A 1 93 ? -2.973 -11.745 -6.717 1.00 92.69 93 GLY A O 1
ATOM 738 N N . ALA A 1 94 ? -1.413 -10.267 -6.058 1.00 95.44 94 ALA A N 1
ATOM 739 C CA . ALA A 1 94 ? -1.804 -10.256 -4.653 1.00 95.44 94 ALA A CA 1
ATOM 740 C C . ALA A 1 94 ? -2.851 -9.170 -4.358 1.00 95.44 94 ALA A C 1
ATOM 742 O O . ALA A 1 94 ? -3.036 -8.229 -5.136 1.00 95.44 94 ALA A O 1
ATOM 743 N N . LEU A 1 95 ? -3.481 -9.259 -3.188 1.00 97.19 95 LEU A N 1
ATOM 744 C CA . LEU A 1 95 ? -4.184 -8.137 -2.575 1.00 97.19 95 LEU A CA 1
ATOM 745 C C . LEU A 1 95 ? -3.238 -7.465 -1.579 1.00 97.19 95 LEU A C 1
ATOM 747 O O . LEU A 1 95 ? -2.553 -8.129 -0.803 1.00 97.19 95 LEU A O 1
ATOM 751 N N . LEU A 1 96 ? -3.152 -6.140 -1.640 1.00 97.94 96 LEU A N 1
ATOM 752 C CA . LEU A 1 96 ? -2.259 -5.350 -0.798 1.00 97.94 96 LEU A CA 1
ATOM 753 C C . LEU A 1 96 ? -3.084 -4.530 0.177 1.00 97.94 96 LEU A C 1
ATOM 755 O O . LEU A 1 96 ? -3.912 -3.738 -0.265 1.00 97.94 96 LEU A O 1
ATOM 759 N N . VAL A 1 97 ? -2.830 -4.682 1.473 1.00 98.12 97 VAL A N 1
ATOM 760 C CA . VAL A 1 97 ? -3.477 -3.894 2.529 1.00 98.12 97 VAL A CA 1
ATOM 761 C C . VAL A 1 97 ? -2.460 -2.944 3.133 1.00 98.12 97 VAL A C 1
ATOM 763 O O . VAL A 1 97 ? -1.454 -3.378 3.690 1.00 98.12 97 VAL A O 1
ATOM 766 N N . PHE A 1 98 ? -2.732 -1.650 3.029 1.00 98.44 98 PHE A N 1
ATOM 767 C CA . PHE A 1 98 ? -2.020 -0.602 3.742 1.00 98.44 98 PHE A CA 1
ATOM 768 C C . PHE A 1 98 ? -2.803 -0.266 5.006 1.00 98.44 98 PHE A C 1
ATOM 770 O O . PHE A 1 98 ? -3.895 0.292 4.917 1.00 98.44 98 PHE A O 1
ATOM 777 N N . THR A 1 99 ? -2.239 -0.564 6.168 1.00 98.12 99 THR A N 1
ATOM 778 C CA . THR A 1 99 ? -2.795 -0.184 7.470 1.00 98.12 99 THR A CA 1
ATOM 779 C C . THR A 1 99 ? -2.088 1.074 7.953 1.00 98.12 99 THR A C 1
ATOM 781 O O . THR A 1 99 ? -0.855 1.129 7.976 1.00 98.12 99 THR A O 1
ATOM 784 N N . ARG A 1 100 ? -2.857 2.109 8.298 1.00 96.31 100 ARG A N 1
ATOM 785 C CA . ARG A 1 100 ? -2.332 3.359 8.853 1.00 96.31 100 ARG A CA 1
ATOM 786 C C . ARG A 1 100 ? -1.839 3.121 10.276 1.00 96.31 100 ARG A C 1
ATOM 788 O O . ARG A 1 100 ? -2.563 2.579 11.103 1.00 96.31 100 ARG A O 1
ATOM 795 N N . GLU A 1 101 ? -0.640 3.602 10.558 1.00 95.69 101 GLU A N 1
ATOM 796 C CA . GLU A 1 101 ? -0.015 3.520 11.875 1.00 95.69 101 GLU A CA 1
ATOM 797 C C . GLU A 1 101 ? 0.074 4.913 12.506 1.00 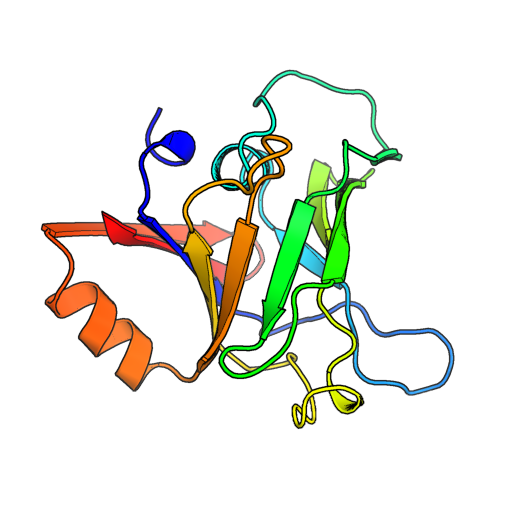95.69 101 GLU A C 1
ATOM 799 O O . GLU A 1 101 ? -0.110 5.939 11.838 1.00 95.69 101 GLU A O 1
ATOM 804 N N . MET A 1 102 ? 0.383 4.963 13.803 1.00 91.94 102 MET A N 1
ATOM 805 C CA . MET A 1 102 ? 0.727 6.233 14.438 1.00 91.94 102 MET A CA 1
ATOM 806 C C . MET A 1 102 ? 1.987 6.824 13.781 1.00 91.94 102 MET A C 1
ATOM 808 O O . MET A 1 102 ? 2.931 6.075 13.495 1.00 91.94 102 MET A O 1
ATOM 812 N N . PRO A 1 103 ? 2.027 8.149 13.542 1.00 90.75 103 PRO A N 1
ATOM 813 C CA . PRO A 1 103 ? 3.235 8.808 13.071 1.00 90.75 103 PRO A CA 1
ATOM 814 C C . PRO A 1 103 ? 4.415 8.575 14.016 1.00 90.75 103 PRO A C 1
ATOM 816 O O . PRO A 1 103 ? 4.235 8.298 15.203 1.00 90.75 103 PRO A O 1
ATOM 819 N N . ASP A 1 104 ? 5.632 8.699 13.496 1.00 87.69 104 ASP A N 1
ATOM 820 C CA . ASP A 1 104 ? 6.819 8.624 14.344 1.00 87.69 104 ASP A CA 1
ATOM 821 C C . ASP A 1 104 ? 7.032 9.882 15.191 1.00 87.69 104 ASP A C 1
ATOM 823 O O . ASP A 1 104 ? 6.290 10.859 15.093 1.00 87.69 104 ASP A O 1
ATOM 827 N N . THR A 1 105 ? 8.061 9.870 16.040 1.00 88.50 105 THR A N 1
ATOM 828 C CA . THR A 1 105 ? 8.402 11.017 16.895 1.00 88.50 105 THR A CA 1
ATOM 829 C C . THR A 1 105 ? 8.780 12.273 16.104 1.00 88.50 105 THR A C 1
ATOM 831 O O . THR A 1 105 ? 8.705 13.369 16.650 1.00 88.50 105 THR A O 1
ATOM 834 N N . ALA A 1 106 ? 9.154 12.131 14.829 1.00 87.62 106 ALA A N 1
ATOM 835 C CA . ALA A 1 106 ? 9.409 13.226 13.899 1.00 87.62 106 ALA A CA 1
ATOM 836 C C . ALA A 1 106 ? 8.169 13.594 13.053 1.00 87.62 106 ALA A C 1
ATOM 838 O O . ALA A 1 106 ? 8.261 14.436 12.163 1.00 87.62 106 ALA A O 1
ATOM 839 N N . GLY A 1 107 ? 7.010 12.980 13.315 1.00 87.69 107 GLY A N 1
ATOM 840 C CA . GLY A 1 107 ? 5.757 13.224 12.601 1.00 87.69 107 GLY A CA 1
ATOM 841 C C . GLY A 1 107 ? 5.646 12.524 11.243 1.00 87.69 107 GLY A C 1
ATOM 842 O O . GLY A 1 107 ? 4.713 12.813 10.488 1.00 87.69 107 GLY A O 1
ATOM 843 N N . ARG A 1 108 ? 6.552 11.598 10.901 1.00 89.56 108 ARG A N 1
ATOM 844 C CA . ARG A 1 108 ? 6.504 10.882 9.618 1.00 89.56 108 ARG A CA 1
ATOM 845 C C . ARG A 1 108 ? 5.344 9.902 9.577 1.00 89.56 108 ARG A C 1
ATOM 847 O O . AR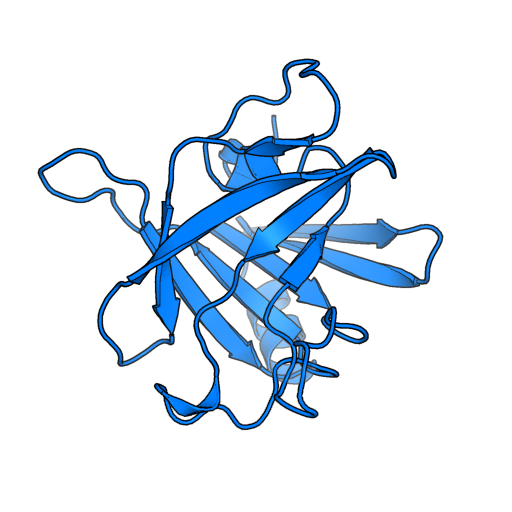G A 1 108 ? 5.103 9.144 10.516 1.00 89.56 108 ARG A O 1
ATOM 854 N N . ARG A 1 109 ? 4.633 9.908 8.450 1.00 95.06 109 ARG A N 1
ATOM 855 C CA . ARG A 1 109 ? 3.445 9.081 8.211 1.00 95.06 109 ARG A CA 1
ATOM 856 C C . ARG A 1 109 ? 3.882 7.642 7.970 1.00 95.06 109 ARG A C 1
ATOM 858 O O . ARG A 1 109 ? 4.681 7.394 7.069 1.00 95.06 109 ARG A O 1
ATOM 865 N N . ARG A 1 110 ? 3.338 6.714 8.757 1.00 97.06 110 ARG A N 1
ATOM 866 C CA . ARG A 1 110 ? 3.732 5.303 8.765 1.00 97.06 110 ARG A CA 1
ATOM 867 C C . ARG A 1 110 ? 2.598 4.391 8.336 1.00 97.06 110 ARG A C 1
ATOM 869 O O . ARG A 1 110 ? 1.445 4.592 8.719 1.00 97.06 110 ARG A O 1
ATOM 876 N N . PHE A 1 111 ? 2.955 3.379 7.553 1.00 98.19 111 PHE A N 1
ATOM 877 C CA . PHE A 1 111 ? 2.025 2.382 7.046 1.00 98.19 111 PHE A CA 1
ATOM 878 C C . PHE A 1 111 ? 2.634 0.984 7.111 1.00 98.19 111 PHE A C 1
ATOM 880 O O . PHE A 1 111 ? 3.790 0.771 6.736 1.00 98.19 111 PHE A O 1
ATOM 887 N N . THR A 1 112 ? 1.827 0.018 7.532 1.00 98.31 112 THR A N 1
ATOM 888 C CA . THR A 1 112 ? 2.152 -1.404 7.405 1.00 98.31 112 THR A CA 1
ATOM 889 C C . THR A 1 112 ? 1.516 -1.944 6.131 1.00 98.31 112 THR A C 1
ATOM 891 O O . THR A 1 112 ? 0.316 -1.795 5.922 1.00 98.31 112 THR A O 1
ATOM 894 N N . LEU A 1 113 ? 2.321 -2.567 5.275 1.00 98.38 113 LEU A N 1
ATOM 895 C CA . LEU A 1 113 ? 1.893 -3.275 4.078 1.00 98.38 113 LEU A CA 1
ATOM 896 C C . LEU A 1 113 ? 1.774 -4.769 4.387 1.00 98.38 113 LEU A C 1
ATOM 898 O O . LEU A 1 113 ? 2.766 -5.430 4.703 1.00 98.38 113 LEU A O 1
ATOM 902 N N . THR A 1 114 ? 0.566 -5.299 4.238 1.00 97.50 114 THR A N 1
ATOM 903 C CA . THR A 1 114 ? 0.288 -6.737 4.274 1.00 97.50 114 THR A CA 1
ATOM 904 C C . THR A 1 114 ? 0.010 -7.227 2.858 1.00 97.50 114 THR A C 1
ATOM 906 O O . THR A 1 114 ? -0.812 -6.646 2.146 1.00 97.50 114 THR A O 1
ATOM 909 N N . VAL A 1 115 ? 0.703 -8.287 2.443 1.00 96.31 115 VAL A N 1
ATOM 910 C CA . VAL A 1 115 ? 0.445 -8.998 1.184 1.00 96.31 115 VAL A CA 1
ATOM 911 C C . VAL A 1 115 ? -0.465 -10.172 1.504 1.00 96.31 115 VAL A C 1
ATOM 913 O O . VAL A 1 115 ? -0.146 -10.968 2.381 1.00 96.31 115 VAL A O 1
ATOM 916 N N . THR A 1 116 ? -1.612 -10.249 0.843 1.00 95.88 116 THR A N 1
ATOM 917 C CA . THR A 1 116 ? -2.692 -11.147 1.246 1.00 95.88 116 THR A CA 1
ATOM 918 C C . THR A 1 116 ? -3.546 -11.607 0.051 1.00 95.88 116 THR A C 1
ATOM 920 O O . THR A 1 116 ? -3.219 -11.340 -1.111 1.00 95.88 116 THR A O 1
ATOM 923 N N . ASN A 1 117 ? -4.611 -12.355 0.331 1.00 95.69 117 ASN A N 1
ATOM 924 C CA . ASN A 1 117 ? -5.514 -13.011 -0.603 1.00 95.69 117 ASN A CA 1
ATOM 925 C C . ASN A 1 117 ? -6.972 -12.551 -0.381 1.00 95.69 117 ASN A C 1
ATOM 927 O O . ASN A 1 117 ? -7.250 -11.738 0.496 1.00 95.69 117 ASN A O 1
ATOM 931 N N . ALA A 1 118 ? -7.902 -13.047 -1.202 1.00 95.50 118 ALA A N 1
ATOM 932 C CA . ALA A 1 118 ? -9.309 -12.643 -1.147 1.00 95.50 118 ALA A CA 1
ATOM 933 C C . ALA A 1 118 ? -10.012 -13.009 0.171 1.00 95.50 118 ALA A C 1
ATOM 935 O O . ALA A 1 118 ? -10.737 -12.174 0.695 1.00 95.50 118 ALA A O 1
ATOM 936 N N . SER A 1 119 ? -9.745 -14.194 0.730 1.00 96.88 119 SER A N 1
ATOM 937 C CA . SER A 1 119 ? -10.363 -14.651 1.983 1.00 96.88 119 SER A CA 1
ATOM 938 C C . SER A 1 119 ? -10.044 -13.705 3.137 1.00 96.88 119 SER A C 1
ATOM 940 O O . SER A 1 119 ? -10.939 -13.274 3.850 1.00 96.88 119 SER A O 1
ATOM 942 N N . ASP A 1 120 ? -8.780 -13.306 3.277 1.00 96.88 120 ASP A N 1
ATOM 943 C CA . ASP A 1 120 ? -8.368 -12.365 4.321 1.00 96.88 120 ASP A CA 1
ATOM 944 C C . ASP A 1 120 ? -9.011 -10.976 4.136 1.00 96.88 120 ASP A C 1
ATOM 946 O O . ASP A 1 120 ? -9.245 -10.265 5.113 1.00 96.88 120 ASP A O 1
ATOM 950 N N . ILE A 1 121 ? -9.267 -10.545 2.892 1.00 97.38 121 ILE A N 1
ATOM 951 C CA . ILE A 1 121 ? -9.990 -9.292 2.632 1.00 97.38 121 ILE A CA 1
ATOM 952 C C . ILE A 1 121 ? -11.458 -9.430 3.022 1.00 97.38 121 ILE A C 1
ATOM 954 O O . ILE A 1 121 ? -11.986 -8.512 3.646 1.00 97.38 121 ILE A O 1
ATOM 958 N N . ASP A 1 122 ? -12.093 -10.559 2.709 1.00 96.94 122 ASP A N 1
ATOM 959 C CA . ASP A 1 122 ? -13.474 -10.835 3.107 1.00 96.94 122 ASP A CA 1
ATOM 960 C C . ASP A 1 122 ? -13.605 -10.833 4.642 1.00 96.94 122 ASP A C 1
ATOM 962 O O . ASP A 1 122 ? -14.494 -10.173 5.184 1.00 96.94 122 ASP A O 1
ATOM 966 N N . ASP A 1 123 ? -12.654 -11.450 5.351 1.00 97.69 123 ASP A N 1
ATOM 967 C CA . ASP A 1 123 ? -12.586 -11.436 6.819 1.00 97.69 123 ASP A CA 1
ATOM 968 C C . ASP A 1 123 ? -12.404 -10.013 7.371 1.00 97.69 123 ASP A C 1
ATOM 970 O O . ASP A 1 123 ? -13.087 -9.594 8.311 1.00 97.69 123 ASP A O 1
ATOM 974 N N . ARG A 1 124 ? -11.514 -9.222 6.759 1.00 97.25 124 ARG A N 1
ATOM 975 C CA . ARG A 1 124 ? -11.299 -7.817 7.136 1.00 97.25 124 ARG A CA 1
ATOM 976 C C . ARG A 1 124 ? -12.547 -6.973 6.912 1.00 97.25 124 ARG A C 1
ATOM 978 O O . ARG A 1 124 ? -12.891 -6.182 7.788 1.00 97.25 124 ARG A O 1
ATOM 985 N N . ILE A 1 125 ? -13.237 -7.153 5.785 1.00 96.69 125 ILE A N 1
ATOM 986 C CA . ILE A 1 125 ? -14.499 -6.473 5.475 1.00 96.69 125 ILE A CA 1
ATOM 987 C C . ILE A 1 125 ? -15.565 -6.841 6.510 1.00 96.69 125 ILE A C 1
ATOM 989 O O . ILE A 1 125 ? -16.221 -5.941 7.029 1.00 96.69 125 ILE A O 1
ATOM 993 N N . ALA A 1 126 ? -15.699 -8.124 6.852 1.00 96.56 126 ALA A N 1
ATOM 994 C CA . ALA A 1 126 ? -16.653 -8.592 7.856 1.00 96.56 126 ALA A CA 1
ATOM 995 C C . ALA A 1 126 ? -16.363 -8.035 9.263 1.00 96.56 126 ALA A C 1
ATOM 997 O O . ALA A 1 126 ? -17.287 -7.818 10.045 1.00 96.56 126 ALA A O 1
ATOM 998 N N . SER A 1 127 ? -15.088 -7.789 9.583 1.00 95.50 127 SER A N 1
ATOM 999 C CA . SER A 1 127 ? -14.657 -7.233 10.874 1.00 95.50 127 SER A CA 1
ATOM 1000 C C . SER A 1 127 ? -14.697 -5.700 10.963 1.00 95.50 127 SER A C 1
ATOM 1002 O O . SER A 1 127 ? -14.627 -5.146 12.063 1.00 95.50 127 SER A O 1
ATOM 1004 N N . ALA A 1 128 ? -14.772 -5.000 9.828 1.00 95.38 128 ALA A N 1
ATOM 1005 C CA . ALA A 1 128 ? -14.734 -3.544 9.788 1.00 95.38 128 ALA A CA 1
ATOM 1006 C C . ALA A 1 128 ? -16.059 -2.944 10.276 1.00 95.38 128 ALA A C 1
ATOM 1008 O O . ALA A 1 128 ? -17.134 -3.494 10.046 1.00 95.38 128 ALA A O 1
ATOM 1009 N N . THR A 1 129 ? -16.005 -1.763 10.902 1.00 94.44 129 THR A N 1
ATOM 1010 C CA . THR A 1 129 ? -17.244 -1.068 11.312 1.00 94.44 129 THR A CA 1
ATOM 1011 C C . THR A 1 129 ? -18.022 -0.607 10.084 1.00 94.44 129 THR A C 1
ATOM 1013 O O . THR A 1 129 ? -19.251 -0.585 10.066 1.00 94.44 129 THR A O 1
ATOM 1016 N N . ASN A 1 130 ? -17.280 -0.206 9.055 1.00 94.69 130 ASN A N 1
ATOM 1017 C CA . ASN A 1 130 ? -17.803 0.131 7.749 1.00 94.69 130 ASN A CA 1
ATOM 1018 C C . ASN A 1 130 ? -16.751 -0.199 6.687 1.00 94.69 130 ASN A C 1
ATOM 1020 O O . ASN A 1 130 ? -15.545 -0.126 6.947 1.00 94.69 130 ASN A O 1
ATOM 1024 N N . SER A 1 131 ? -17.205 -0.504 5.478 1.00 95.44 131 SER A N 1
ATOM 1025 C CA . SER A 1 131 ? -16.348 -0.765 4.331 1.00 95.44 131 SER A CA 1
ATOM 1026 C C . SER A 1 131 ? -16.887 -0.061 3.090 1.00 95.44 131 SER A C 1
ATOM 1028 O O . SER A 1 131 ? -18.088 0.143 2.914 1.00 95.44 131 SER A O 1
ATOM 1030 N N . ILE A 1 132 ? -15.973 0.371 2.228 1.00 95.12 132 ILE A N 1
ATOM 1031 C CA . ILE A 1 132 ? -16.304 0.945 0.926 1.00 95.12 132 ILE A CA 1
ATOM 1032 C C . ILE A 1 132 ? -15.489 0.203 -0.110 1.00 95.12 132 ILE A C 1
ATOM 1034 O O . ILE A 1 132 ? -14.263 0.207 -0.038 1.00 95.12 132 ILE A O 1
ATOM 1038 N N . GLU A 1 133 ? -16.161 -0.369 -1.098 1.00 94.50 133 GLU A N 1
ATOM 1039 C CA . GLU A 1 133 ? -15.522 -1.040 -2.221 1.00 94.50 133 GLU A CA 1
ATOM 1040 C C . GLU A 1 133 ? -15.738 -0.261 -3.510 1.00 94.50 133 GLU A C 1
ATOM 1042 O O . GLU A 1 133 ? -16.833 0.215 -3.812 1.00 94.50 133 GLU A O 1
ATOM 1047 N N . LEU A 1 134 ? -14.668 -0.119 -4.282 1.00 93.00 134 LEU A N 1
ATOM 1048 C CA . LEU A 1 134 ? -14.636 0.661 -5.505 1.00 93.00 134 LEU A CA 1
ATOM 1049 C C . LEU A 1 134 ? -13.875 -0.109 -6.583 1.00 93.00 134 LEU A C 1
ATOM 1051 O O . LEU A 1 134 ? -13.033 -0.968 -6.319 1.00 93.00 134 LEU A O 1
ATOM 1055 N N . SER A 1 135 ? -14.181 0.209 -7.836 1.00 92.62 135 SER A N 1
ATOM 1056 C CA . SER A 1 135 ? -13.543 -0.403 -8.998 1.00 92.62 135 SER A CA 1
ATOM 1057 C C . SER A 1 135 ? -13.122 0.662 -9.994 1.00 92.62 135 SER A C 1
ATOM 1059 O O . SER A 1 135 ? -13.875 1.576 -10.331 1.00 92.62 135 SER A O 1
ATOM 1061 N N . MET A 1 136 ? -11.898 0.537 -10.489 1.00 88.38 136 MET A N 1
ATOM 1062 C CA . MET A 1 136 ? -11.405 1.331 -11.602 1.00 88.38 136 MET A CA 1
ATOM 1063 C C . MET A 1 136 ? -12.043 0.888 -12.920 1.00 88.38 136 MET A C 1
ATOM 1065 O O . MET A 1 136 ? -12.342 -0.289 -13.101 1.00 88.38 136 MET A O 1
ATOM 1069 N N . LYS A 1 137 ? -12.106 1.789 -13.914 1.00 81.88 137 LYS A N 1
ATOM 1070 C CA . LYS A 1 137 ? -12.471 1.424 -15.301 1.00 81.88 137 LYS A CA 1
ATOM 1071 C C . LYS A 1 137 ? -11.625 0.277 -15.874 1.00 81.88 137 LYS A C 1
ATOM 1073 O O . LYS A 1 137 ? -12.113 -0.469 -16.708 1.00 81.88 137 LYS A O 1
ATOM 1078 N N . GLY A 1 138 ? -10.372 0.143 -15.434 1.00 79.31 138 GLY A N 1
ATOM 1079 C CA . GLY A 1 138 ? -9.465 -0.937 -15.840 1.00 79.31 138 GLY A CA 1
ATOM 1080 C C . GLY A 1 138 ? -9.620 -2.245 -15.053 1.00 79.31 138 GLY A C 1
ATOM 1081 O O . GLY A 1 138 ? -8.757 -3.105 -15.172 1.00 79.31 138 GLY A O 1
ATOM 1082 N N . GLY A 1 139 ? -10.646 -2.381 -14.207 1.00 84.88 139 GLY A N 1
ATOM 1083 C CA . GLY A 1 139 ? -10.944 -3.606 -13.455 1.00 84.88 139 GLY A CA 1
ATOM 1084 C C . GLY A 1 139 ? -10.243 -3.741 -12.099 1.00 84.88 139 GLY A C 1
ATOM 1085 O O . GLY A 1 139 ? -10.702 -4.518 -11.270 1.00 84.88 139 GLY A O 1
ATOM 1086 N N . ARG A 1 140 ? -9.190 -2.955 -11.822 1.00 91.69 140 ARG A N 1
ATOM 1087 C CA . ARG A 1 140 ? -8.551 -2.910 -10.494 1.00 91.69 140 ARG A CA 1
ATOM 1088 C C . ARG A 1 140 ? -9.570 -2.524 -9.422 1.00 91.69 140 ARG A C 1
ATOM 1090 O O . ARG A 1 140 ? -10.107 -1.413 -9.451 1.00 91.69 140 ARG A O 1
ATOM 1097 N N . ARG A 1 141 ? -9.771 -3.419 -8.459 1.00 95.06 141 ARG A N 1
ATOM 1098 C CA . ARG A 1 141 ? -10.579 -3.183 -7.259 1.00 95.06 141 ARG A CA 1
ATOM 1099 C C . ARG A 1 141 ? -9.738 -2.574 -6.145 1.00 95.06 141 ARG A C 1
ATOM 1101 O O . ARG A 1 141 ? -8.528 -2.791 -6.072 1.00 95.06 141 ARG A O 1
ATOM 1108 N N . TYR A 1 142 ? -10.376 -1.791 -5.295 1.00 95.94 142 TYR A N 1
ATOM 1109 C CA . TYR A 1 142 ? -9.779 -1.259 -4.078 1.00 95.94 142 TYR A CA 1
ATOM 1110 C C . TYR A 1 142 ? -10.880 -0.899 -3.089 1.00 95.94 142 TYR A C 1
ATOM 1112 O O . TYR A 1 142 ? -12.026 -0.678 -3.484 1.00 95.94 142 TYR A O 1
ATOM 1120 N N . GLY A 1 143 ? -10.536 -0.776 -1.816 1.00 95.38 143 GLY A N 1
ATOM 1121 C CA . GLY A 1 143 ? -11.511 -0.395 -0.811 1.00 95.38 143 GLY A CA 1
ATOM 1122 C C . GLY A 1 143 ? -10.908 0.201 0.444 1.00 95.38 143 GLY A C 1
ATOM 1123 O O . GLY A 1 143 ? -9.696 0.188 0.650 1.00 95.38 143 GLY A O 1
ATOM 1124 N N . LEU A 1 144 ? -11.786 0.780 1.253 1.00 96.81 144 LEU A N 1
ATOM 1125 C CA . LEU A 1 144 ? -11.466 1.465 2.498 1.00 96.81 144 LEU A CA 1
ATOM 1126 C C . LEU A 1 144 ? -12.180 0.783 3.649 1.00 96.81 144 LEU A C 1
ATOM 1128 O O . LEU A 1 144 ? -13.377 0.521 3.541 1.00 96.81 144 LEU A O 1
ATOM 1132 N N . LEU A 1 145 ? -11.454 0.555 4.738 1.00 97.00 145 LEU A N 1
ATOM 1133 C CA . LEU A 1 145 ? -11.979 -0.039 5.965 1.00 97.00 145 LEU A CA 1
ATOM 1134 C C . LEU A 1 145 ? -11.838 0.954 7.128 1.00 97.00 145 LEU A C 1
ATOM 1136 O O . LEU A 1 145 ? -10.812 1.642 7.246 1.00 97.00 145 LEU A O 1
ATOM 1140 N N . PHE A 1 146 ? -12.880 1.036 7.960 1.00 95.06 146 PHE A N 1
ATOM 1141 C CA . PHE A 1 146 ? -13.041 2.017 9.042 1.00 95.06 146 PHE A CA 1
ATOM 1142 C C . PHE A 1 146 ? -13.182 1.350 10.415 1.00 95.06 146 PHE A C 1
ATOM 1144 O O . PHE A 1 146 ? -13.943 0.362 10.541 1.00 95.06 146 PHE A O 1
#

pLDDT: mean 92.26, std 6.41, range [56.31, 98.44]

Secondary structure (DSSP, 8-state):
--TTT-SEEEEE-S--BPPTTSPPP-EEEE-TTGGGTTT-----PPTTEEPPPEEEEETTS--EEE-EEE-TTS-EEEEPP-GGGGT-S--TTSEEEEEE----TT---EEEEEEE-HHHHHHHHHHSSSEEEEE-TTS-EEEEE-